Protein AF-Q0APE4-F1 (afdb_monomer)

Radius of gyration: 22.55 Å; Cα contacts (8 Å, |Δi|>4): 83; chains: 1; bounding box: 56×25×70 Å

Mean predicted aligned error: 8.25 Å

Solvent-accessible surface area (backbone atoms only — not comparable to full-atom values): 9834 Å² total; per-residue (Å²): 135,83,79,78,86,87,54,80,91,64,46,66,66,61,52,48,48,49,53,52,46,51,62,74,50,32,51,71,60,50,65,68,60,68,60,88,40,81,69,58,63,53,70,78,45,94,60,48,64,68,54,47,62,69,33,70,68,47,49,55,47,53,57,62,54,67,78,52,55,71,72,57,45,54,50,50,31,53,50,29,47,52,50,20,55,49,37,42,50,49,37,54,52,50,51,48,51,64,51,50,52,56,54,52,49,53,54,56,43,46,74,74,41,74,58,52,52,53,77,74,47,58,74,39,70,65,49,49,51,53,53,52,50,52,50,51,51,56,51,50,51,40,50,42,42,26,48,36,34,40,54,54,22,53,52,42,47,49,52,54,51,52,51,53,54,51,54,53,53,53,57,64,70,76,110

Nearest PDB structures (foldseek):
  4zwt-assembly1_A  TM=4.825E-01  e=2.431E+00  Tequatrovirus T4

Structure (mmCIF, N/CA/C/O backbone):
data_AF-Q0APE4-F1
#
_entry.id   AF-Q0APE4-F1
#
loop_
_atom_site.group_PDB
_atom_site.id
_atom_site.type_symbol
_atom_site.label_atom_id
_atom_site.label_alt_id
_atom_site.label_comp_id
_atom_site.label_asym_id
_atom_site.label_entity_id
_atom_site.label_seq_id
_atom_site.pdbx_PDB_ins_code
_atom_site.Cartn_x
_atom_site.Cartn_y
_atom_site.Cartn_z
_atom_site.occupancy
_atom_site.B_iso_or_equiv
_atom_site.auth_seq_id
_atom_site.auth_comp_id
_atom_site.auth_asym_id
_atom_site.auth_atom_id
_atom_site.pdbx_PDB_model_num
ATOM 1 N N . MET A 1 1 ? -24.325 5.500 -16.160 1.00 41.97 1 MET A N 1
ATOM 2 C CA . MET A 1 1 ? -24.849 4.370 -15.365 1.00 41.97 1 MET A CA 1
ATOM 3 C C . MET A 1 1 ? -25.024 4.856 -13.938 1.00 41.97 1 MET A C 1
ATOM 5 O O . MET A 1 1 ? -24.036 5.216 -13.317 1.00 41.97 1 MET A O 1
ATOM 9 N N . SER A 1 2 ? -26.263 4.991 -13.469 1.00 51.25 2 SER A N 1
ATOM 10 C CA . SER A 1 2 ? -26.572 5.391 -12.093 1.00 51.25 2 SER A CA 1
ATOM 11 C C . SER A 1 2 ? -26.345 4.205 -11.159 1.00 51.25 2 SER A C 1
ATOM 13 O O . SER A 1 2 ? -26.954 3.155 -11.361 1.00 51.25 2 SER A O 1
ATOM 15 N N . GLU A 1 3 ? -25.466 4.360 -10.170 1.00 51.00 3 GLU A N 1
ATOM 16 C CA . GLU A 1 3 ? -25.214 3.326 -9.163 1.00 51.00 3 GLU A CA 1
ATOM 17 C C . GLU A 1 3 ? -26.507 2.959 -8.407 1.00 51.00 3 GLU A C 1
ATOM 19 O O . GLU A 1 3 ? -27.304 3.848 -8.082 1.00 51.00 3 GLU A O 1
ATOM 24 N N . PRO A 1 4 ? -26.742 1.664 -8.126 1.00 47.84 4 PRO A N 1
ATOM 25 C CA . PRO A 1 4 ? -27.964 1.206 -7.479 1.00 47.84 4 PRO A CA 1
ATOM 26 C C . PRO A 1 4 ? -28.007 1.690 -6.022 1.00 47.84 4 PRO A C 1
ATOM 28 O O . PRO A 1 4 ? -27.191 1.305 -5.184 1.00 47.84 4 PRO A O 1
ATOM 31 N N . ARG A 1 5 ? -28.976 2.562 -5.720 1.00 42.69 5 ARG A N 1
ATOM 32 C CA . ARG A 1 5 ? -29.250 3.063 -4.366 1.00 42.69 5 ARG A CA 1
ATOM 33 C C . ARG A 1 5 ? -29.775 1.922 -3.492 1.00 42.69 5 ARG A C 1
ATOM 35 O O . ARG A 1 5 ? -30.767 1.297 -3.849 1.00 42.69 5 ARG A O 1
ATOM 42 N N . GLY A 1 6 ? -29.136 1.691 -2.345 1.00 49.88 6 GLY A N 1
ATOM 43 C CA . GLY A 1 6 ? -29.618 0.755 -1.319 1.00 49.88 6 GLY A CA 1
ATOM 44 C C . GLY A 1 6 ? -28.609 -0.298 -0.859 1.00 49.88 6 GLY A C 1
ATOM 45 O O . GLY A 1 6 ? -28.854 -0.965 0.139 1.00 49.88 6 GLY A O 1
ATOM 46 N N . TYR A 1 7 ? -27.456 -0.424 -1.518 1.00 53.50 7 TYR A N 1
ATOM 47 C CA . TYR A 1 7 ? -26.366 -1.259 -1.016 1.00 53.50 7 TYR A CA 1
ATOM 48 C C . TYR A 1 7 ? -25.461 -0.438 -0.088 1.00 53.50 7 TYR A C 1
ATOM 50 O O . TYR A 1 7 ? -25.073 0.680 -0.423 1.00 53.50 7 TYR A O 1
ATOM 58 N N . ILE A 1 8 ? -25.070 -1.022 1.051 1.00 52.50 8 ILE A N 1
ATOM 59 C CA . ILE A 1 8 ? -24.083 -0.493 2.023 1.00 52.50 8 ILE A CA 1
ATOM 60 C C . ILE A 1 8 ? -22.783 -0.008 1.338 1.00 52.50 8 ILE A C 1
ATOM 62 O O . ILE A 1 8 ? -22.061 0.821 1.884 1.00 52.50 8 ILE A O 1
ATOM 66 N N . ALA A 1 9 ? -22.539 -0.451 0.098 1.00 52.56 9 ALA A N 1
ATOM 67 C CA . ALA A 1 9 ? -21.480 -0.005 -0.804 1.00 52.56 9 ALA A CA 1
ATOM 68 C C . ALA A 1 9 ? -21.320 1.525 -0.940 1.00 52.56 9 ALA A C 1
ATOM 70 O O . ALA A 1 9 ? -20.233 1.969 -1.291 1.00 52.56 9 ALA A O 1
ATOM 71 N N . ASN A 1 10 ? -22.353 2.319 -0.635 1.00 60.88 10 ASN A N 1
ATOM 72 C CA . ASN A 1 10 ? -22.338 3.777 -0.766 1.00 60.88 10 ASN A CA 1
ATOM 73 C C . ASN A 1 10 ? -22.734 4.528 0.513 1.00 60.88 10 ASN A C 1
ATOM 75 O O . ASN A 1 10 ? -23.252 5.640 0.409 1.00 60.88 10 ASN A O 1
ATOM 79 N N . ASP A 1 11 ? -22.512 3.971 1.713 1.00 77.00 11 ASP A N 1
ATOM 80 C CA . ASP A 1 11 ? -22.650 4.785 2.929 1.00 77.00 11 ASP A CA 1
ATOM 81 C C . ASP A 1 11 ? -21.709 6.008 2.810 1.00 77.00 11 ASP A C 1
ATOM 83 O O . ASP A 1 11 ? -20.478 5.852 2.779 1.00 77.00 11 ASP A O 1
ATOM 87 N N . PRO A 1 12 ? -22.262 7.233 2.695 1.00 83.38 12 PRO A N 1
ATOM 88 C CA . PRO A 1 12 ? -21.470 8.420 2.413 1.00 83.38 12 PRO A CA 1
ATOM 89 C C . PRO A 1 12 ? -20.488 8.722 3.546 1.00 83.38 12 PRO A C 1
ATOM 91 O O . PRO A 1 12 ? -19.422 9.277 3.284 1.00 83.38 12 PRO A O 1
ATOM 94 N N . VAL A 1 13 ? -20.805 8.320 4.781 1.00 87.19 13 VAL A N 1
ATOM 95 C CA . VAL A 1 13 ? -19.936 8.503 5.946 1.00 87.19 13 VAL A CA 1
ATOM 96 C C . VAL A 1 13 ? -18.716 7.599 5.830 1.00 87.19 13 VAL A C 1
ATOM 98 O O . VAL A 1 13 ? -17.582 8.069 5.931 1.00 87.19 13 VAL A O 1
ATOM 101 N N . VAL A 1 14 ? -18.931 6.311 5.551 1.00 88.31 14 VAL A N 1
ATOM 102 C CA . VAL A 1 14 ? -17.847 5.329 5.404 1.00 88.31 14 VAL A CA 1
ATOM 103 C C . VAL A 1 14 ? -16.921 5.711 4.258 1.00 88.31 14 VAL A C 1
ATOM 105 O O . VAL A 1 14 ? -15.697 5.702 4.409 1.00 88.31 14 VAL A O 1
ATOM 108 N N . MET A 1 15 ? -17.493 6.111 3.123 1.00 91.62 15 MET A N 1
ATOM 109 C CA . MET A 1 15 ? -16.708 6.498 1.956 1.00 91.62 15 MET A CA 1
ATOM 110 C C . MET A 1 15 ? -15.997 7.846 2.135 1.00 91.62 15 MET A C 1
ATOM 112 O O . MET A 1 15 ? -14.908 8.024 1.583 1.00 91.62 15 MET A O 1
ATOM 116 N N . ASP A 1 16 ? -16.537 8.784 2.922 1.00 91.81 16 ASP A N 1
ATOM 117 C CA . ASP A 1 16 ? -15.807 10.003 3.298 1.00 91.81 16 ASP A CA 1
ATOM 118 C C . ASP A 1 16 ? -14.612 9.681 4.205 1.00 91.81 16 ASP A C 1
ATOM 120 O O . ASP A 1 16 ? -13.494 10.142 3.951 1.00 91.81 16 ASP A O 1
ATOM 124 N N . VAL A 1 17 ? -14.800 8.811 5.205 1.00 92.81 17 VAL A N 1
ATOM 125 C CA . VAL A 1 17 ? -13.700 8.327 6.052 1.00 92.81 17 VAL A CA 1
ATOM 126 C C . VAL A 1 17 ? -12.641 7.625 5.202 1.00 92.81 17 VAL A C 1
ATOM 128 O O . VAL A 1 17 ? -11.458 7.950 5.316 1.00 92.81 17 VAL A O 1
ATOM 131 N N . TRP A 1 18 ? -13.039 6.755 4.271 1.00 93.56 18 TRP A N 1
ATOM 132 C CA . TRP A 1 18 ? -12.120 6.107 3.332 1.00 93.56 18 TRP A CA 1
ATOM 133 C C . TRP A 1 18 ? -11.316 7.115 2.497 1.00 93.56 18 TRP A C 1
ATOM 135 O O . TRP A 1 18 ? -10.093 6.997 2.370 1.00 93.56 18 TRP A O 1
ATOM 145 N N . LYS A 1 19 ? -11.962 8.156 1.959 1.00 92.44 19 LYS A N 1
ATOM 146 C CA . LYS A 1 19 ? -11.282 9.226 1.207 1.00 92.44 19 LYS A CA 1
ATOM 147 C C . LYS A 1 19 ? -10.269 9.981 2.069 1.00 92.44 19 LYS A C 1
ATOM 149 O O . LYS A 1 19 ? -9.181 10.313 1.599 1.00 92.44 19 LYS A O 1
ATOM 154 N N . ARG A 1 20 ? -10.594 10.259 3.333 1.00 92.81 20 ARG A N 1
ATOM 155 C CA . ARG A 1 20 ? -9.668 10.920 4.269 1.00 92.81 20 ARG A CA 1
ATOM 156 C C . ARG A 1 20 ? -8.486 10.022 4.616 1.00 92.81 20 ARG A C 1
ATOM 158 O O . ARG A 1 20 ? -7.348 10.488 4.605 1.00 92.81 20 ARG A O 1
ATOM 165 N N . LEU A 1 21 ? -8.741 8.739 4.861 1.00 92.31 21 LEU 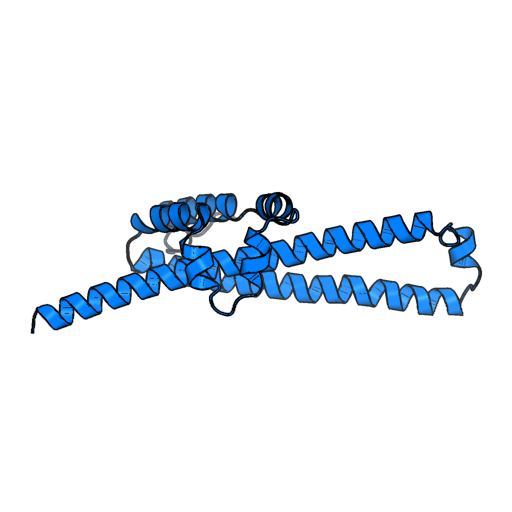A N 1
ATOM 166 C CA . LEU A 1 21 ? -7.709 7.746 5.147 1.00 92.31 21 LEU A CA 1
ATOM 167 C C . LEU A 1 21 ? -6.750 7.577 3.965 1.00 92.31 21 LEU A C 1
ATOM 169 O O . LEU A 1 21 ? -5.543 7.714 4.129 1.00 92.31 21 LEU A O 1
ATOM 173 N N . THR A 1 22 ? -7.261 7.376 2.753 1.00 91.25 22 THR A N 1
ATOM 174 C CA . THR A 1 22 ? -6.422 7.225 1.549 1.00 91.25 22 THR A CA 1
ATOM 175 C C . THR A 1 22 ? -5.567 8.462 1.262 1.00 91.25 22 THR A C 1
ATOM 177 O O . THR A 1 22 ? -4.394 8.324 0.917 1.00 91.25 22 THR A O 1
ATOM 180 N N . LYS A 1 23 ? -6.085 9.677 1.493 1.00 89.50 23 LYS A N 1
ATOM 181 C CA . LYS A 1 23 ? -5.278 10.913 1.443 1.00 89.50 23 LYS A CA 1
ATOM 182 C C . LYS A 1 23 ? -4.181 10.933 2.509 1.00 89.50 23 LYS A C 1
ATOM 184 O O . LYS A 1 23 ? -3.053 11.342 2.234 1.00 89.50 23 LYS A O 1
ATOM 189 N N . LEU A 1 24 ? -4.487 10.486 3.726 1.00 87.50 24 LEU A N 1
ATOM 190 C CA . LEU A 1 24 ? -3.516 10.435 4.815 1.00 87.50 24 LEU A CA 1
ATOM 191 C C . LEU A 1 24 ? -2.386 9.433 4.522 1.00 87.50 24 LEU A C 1
ATOM 193 O O . LEU A 1 24 ? -1.227 9.726 4.818 1.00 87.50 24 LEU A O 1
ATOM 197 N N . PHE A 1 25 ? -2.700 8.308 3.886 1.00 84.25 25 PHE A N 1
ATOM 198 C CA . PHE A 1 25 ? -1.750 7.265 3.486 1.00 84.25 25 PHE A CA 1
ATOM 199 C C . PHE A 1 25 ? -1.228 7.431 2.046 1.00 84.25 25 PHE A C 1
ATOM 201 O O . PHE A 1 25 ? -0.711 6.482 1.464 1.00 84.25 25 PHE A O 1
ATOM 208 N N . ALA A 1 26 ? -1.317 8.631 1.461 1.00 83.25 26 ALA A N 1
ATOM 209 C CA . ALA A 1 26 ? -0.885 8.871 0.086 1.00 83.25 26 ALA A CA 1
ATOM 210 C C . ALA A 1 26 ? 0.595 8.509 -0.151 1.00 83.25 26 ALA A C 1
ATOM 212 O O . ALA A 1 26 ? 1.480 8.857 0.637 1.00 83.25 26 ALA A O 1
ATOM 213 N N . VAL A 1 27 ? 0.859 7.871 -1.295 1.00 78.56 27 VAL A N 1
ATOM 214 C CA . VAL A 1 27 ? 2.178 7.360 -1.716 1.00 78.56 27 VAL A CA 1
ATOM 215 C C . VAL A 1 27 ? 3.258 8.440 -1.693 1.00 78.56 27 VAL A C 1
ATOM 217 O O . VAL A 1 27 ? 4.341 8.221 -1.153 1.00 78.56 27 VAL A O 1
ATOM 220 N N . TRP A 1 28 ? 2.940 9.646 -2.168 1.00 67.75 28 TRP A N 1
ATOM 221 C CA . TRP A 1 28 ? 3.868 10.781 -2.183 1.00 67.75 28 TRP A CA 1
ATOM 222 C C . TRP A 1 28 ? 4.395 11.157 -0.792 1.00 67.75 28 TRP A C 1
ATOM 224 O O . TRP A 1 28 ? 5.540 11.578 -0.658 1.00 67.75 28 TRP A O 1
ATOM 234 N N . ARG A 1 29 ? 3.611 10.936 0.274 1.00 66.19 29 ARG A N 1
ATOM 235 C CA . ARG A 1 29 ? 4.072 11.180 1.651 1.00 66.19 29 ARG A CA 1
ATOM 236 C C . ARG A 1 29 ? 5.107 10.156 2.107 1.00 66.19 29 ARG A C 1
ATOM 238 O O . ARG A 1 29 ? 5.896 10.464 2.991 1.00 66.19 29 ARG A O 1
ATOM 245 N N . LEU A 1 30 ? 5.102 8.946 1.544 1.00 65.81 30 LEU A N 1
ATOM 246 C CA . LEU A 1 30 ? 6.109 7.924 1.838 1.00 65.81 30 LEU A CA 1
ATOM 247 C C . LEU A 1 30 ? 7.454 8.285 1.199 1.00 65.81 30 LEU A C 1
ATOM 249 O O . LEU A 1 30 ? 8.477 8.157 1.862 1.00 65.81 30 LEU A O 1
ATOM 253 N N . ILE A 1 31 ? 7.439 8.836 -0.018 1.00 60.41 31 ILE A N 1
ATOM 254 C CA . ILE A 1 31 ? 8.648 9.290 -0.728 1.00 60.41 31 ILE A CA 1
ATOM 255 C C . ILE A 1 31 ? 9.394 10.363 0.083 1.00 60.41 31 ILE A C 1
ATOM 257 O O . ILE A 1 31 ? 10.606 10.281 0.234 1.00 60.41 31 ILE A O 1
ATOM 261 N N . VAL A 1 32 ? 8.675 11.305 0.703 1.00 54.00 32 VAL A N 1
ATOM 262 C CA . VAL A 1 32 ? 9.278 12.333 1.577 1.00 54.00 32 VAL A CA 1
ATOM 263 C C . VAL A 1 32 ? 9.896 11.729 2.854 1.00 54.00 32 VAL A C 1
ATOM 265 O O . VAL A 1 32 ? 10.922 12.211 3.333 1.00 54.00 32 VAL A O 1
ATOM 268 N N . ILE A 1 33 ? 9.306 10.658 3.404 1.00 50.19 33 ILE A N 1
ATOM 269 C CA . ILE A 1 33 ? 9.723 10.023 4.673 1.00 50.19 33 ILE A CA 1
ATOM 270 C C . ILE A 1 33 ? 10.854 8.995 4.479 1.00 50.19 33 ILE A C 1
ATOM 272 O O . ILE A 1 33 ? 11.618 8.748 5.411 1.00 50.19 33 ILE A O 1
ATOM 276 N N . ALA A 1 34 ? 10.993 8.418 3.282 1.00 51.38 34 ALA A N 1
ATOM 277 C CA . ALA A 1 34 ? 12.052 7.461 2.945 1.00 51.38 34 ALA A CA 1
ATOM 278 C C . ALA A 1 34 ? 13.465 8.087 2.915 1.00 51.38 34 ALA A C 1
ATOM 280 O O . ALA A 1 34 ? 14.461 7.371 2.840 1.00 51.38 34 ALA A O 1
ATOM 281 N N . SER A 1 35 ? 13.563 9.413 3.036 1.00 49.62 35 SER A N 1
ATOM 282 C CA . SER A 1 35 ? 14.805 10.176 3.183 1.00 49.62 35 SER A CA 1
ATOM 283 C C . SER A 1 35 ? 15.515 9.833 4.506 1.00 49.62 35 SER A C 1
ATOM 285 O O . SER A 1 35 ? 15.227 10.445 5.533 1.00 49.62 35 SER A O 1
ATOM 287 N N . PHE A 1 36 ? 16.392 8.818 4.506 1.00 51.69 36 PHE A N 1
ATOM 288 C CA . PHE A 1 36 ? 17.443 8.498 5.501 1.00 51.69 36 PHE A CA 1
ATOM 289 C C . PHE A 1 36 ? 17.243 9.025 6.939 1.00 51.69 36 PHE A C 1
ATOM 291 O O . PHE A 1 36 ? 18.121 9.649 7.533 1.00 51.69 36 PHE A O 1
ATOM 298 N N . THR A 1 37 ? 16.082 8.780 7.547 1.00 58.81 37 TH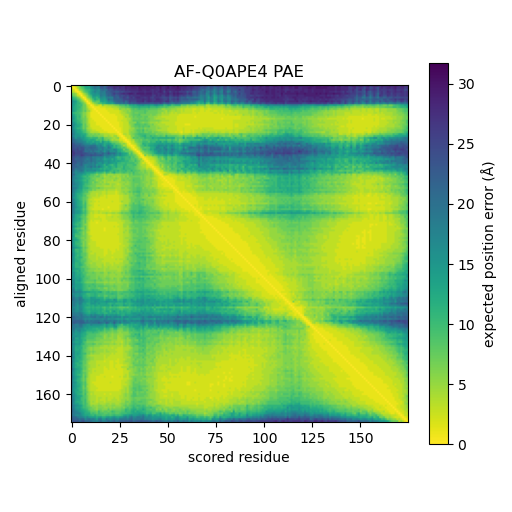R A N 1
ATOM 299 C CA . THR A 1 37 ? 15.819 9.224 8.922 1.00 58.81 37 THR A CA 1
ATOM 300 C C . THR A 1 37 ? 16.112 8.074 9.885 1.00 58.81 37 THR A C 1
ATOM 302 O O . THR A 1 37 ? 15.814 6.926 9.564 1.00 58.81 37 THR A O 1
ATOM 305 N N . ARG A 1 38 ? 16.571 8.343 11.121 1.00 58.88 38 ARG A N 1
ATOM 306 C CA . ARG A 1 38 ? 16.681 7.314 12.190 1.00 58.88 38 ARG A CA 1
ATOM 307 C C . ARG A 1 38 ? 15.401 6.476 12.367 1.00 58.88 38 ARG A C 1
ATOM 309 O O . ARG A 1 38 ? 15.471 5.340 12.813 1.00 58.88 38 ARG A O 1
ATOM 316 N N . ARG A 1 39 ? 14.233 7.016 11.994 1.00 59.81 39 ARG A N 1
ATOM 317 C CA . ARG A 1 39 ? 12.944 6.299 11.974 1.00 59.81 39 ARG A CA 1
ATOM 318 C C . ARG A 1 39 ? 12.879 5.138 10.977 1.00 59.81 39 ARG A C 1
ATOM 320 O O . ARG A 1 39 ? 12.139 4.201 11.236 1.00 59.81 39 ARG A O 1
ATOM 327 N N . VAL A 1 40 ? 13.636 5.176 9.881 1.00 61.75 40 VAL A N 1
ATOM 328 C CA . VAL A 1 40 ? 13.696 4.084 8.894 1.00 61.75 40 VAL A CA 1
ATOM 329 C C . VAL A 1 40 ? 14.391 2.856 9.482 1.00 61.75 40 VAL A C 1
ATOM 331 O O . VAL A 1 40 ? 13.964 1.742 9.219 1.00 61.75 40 VAL A O 1
ATOM 334 N N . LEU A 1 41 ? 15.380 3.037 10.366 1.00 61.38 41 LEU A N 1
ATOM 335 C CA . LEU A 1 41 ? 16.047 1.915 11.042 1.00 61.38 41 LEU A CA 1
ATOM 336 C C . LEU A 1 41 ? 15.075 1.092 11.900 1.00 61.38 41 LEU A C 1
ATOM 338 O O . LEU A 1 41 ? 15.206 -0.125 11.983 1.00 61.38 41 LEU A O 1
ATOM 342 N N . TYR A 1 42 ? 14.049 1.731 12.473 1.00 65.56 42 TYR A N 1
ATOM 343 C CA . TYR A 1 42 ? 13.010 1.024 13.224 1.00 65.56 42 TYR A CA 1
ATOM 344 C C . TYR A 1 42 ? 12.116 0.141 12.338 1.00 65.56 42 TYR A C 1
ATOM 346 O O . TYR A 1 42 ? 11.444 -0.748 12.861 1.00 65.56 42 TYR A O 1
ATOM 354 N N . GLN A 1 43 ? 12.143 0.322 11.011 1.00 64.25 43 GLN A N 1
ATOM 355 C CA . GLN A 1 43 ? 11.425 -0.539 10.064 1.00 64.25 43 GLN A CA 1
ATOM 356 C C . GLN A 1 43 ? 12.084 -1.910 9.856 1.00 64.25 43 GLN A C 1
ATOM 358 O O . GLN A 1 43 ? 11.463 -2.813 9.312 1.00 64.25 43 GLN A O 1
ATOM 363 N N . PHE A 1 44 ? 13.311 -2.093 10.347 1.00 67.06 44 PHE A N 1
ATOM 364 C CA . PHE A 1 44 ? 14.013 -3.380 10.349 1.00 67.06 44 PHE A CA 1
ATOM 365 C C . PHE A 1 44 ? 13.939 -4.093 11.708 1.00 67.06 44 PHE A C 1
ATOM 367 O O . PHE A 1 44 ? 14.779 -4.927 12.029 1.00 67.06 44 PHE A O 1
ATOM 374 N N . THR A 1 45 ? 12.958 -3.747 12.545 1.00 71.62 45 THR A N 1
ATOM 375 C CA . THR A 1 45 ? 12.761 -4.373 13.863 1.00 71.62 45 THR A CA 1
ATOM 376 C C . THR A 1 45 ? 11.669 -5.440 13.811 1.00 71.62 45 THR A C 1
ATOM 378 O O . THR A 1 45 ? 10.792 -5.399 12.951 1.00 71.62 45 THR A O 1
ATOM 381 N N . ASN A 1 46 ? 11.666 -6.378 14.758 1.00 79.50 46 ASN A N 1
ATOM 382 C CA . ASN A 1 46 ? 10.588 -7.371 14.843 1.00 79.50 46 ASN A CA 1
ATOM 383 C C . ASN A 1 46 ? 9.246 -6.768 15.308 1.00 79.50 46 ASN A C 1
ATOM 385 O O . ASN A 1 46 ? 8.201 -7.361 15.057 1.00 79.50 46 ASN A O 1
ATOM 389 N N . ASP A 1 47 ? 9.248 -5.589 15.948 1.00 81.81 47 ASP A N 1
ATOM 390 C CA . ASP A 1 47 ? 8.036 -4.903 16.420 1.00 81.81 47 ASP A CA 1
ATOM 391 C C . ASP A 1 47 ? 7.691 -3.680 15.557 1.00 81.81 47 ASP A C 1
ATOM 393 O O . ASP A 1 47 ? 7.877 -2.508 15.916 1.00 81.81 47 ASP A O 1
ATOM 397 N N . GLN A 1 48 ? 7.150 -3.981 14.380 1.00 79.19 48 GLN A N 1
ATOM 398 C CA . GLN A 1 48 ? 6.661 -2.966 13.454 1.00 79.19 48 GLN A CA 1
ATOM 399 C C . GLN A 1 48 ? 5.370 -2.307 13.945 1.00 79.19 48 GLN A C 1
ATOM 401 O O . GLN A 1 48 ? 5.192 -1.097 13.793 1.00 79.19 48 GLN A O 1
ATOM 406 N N . MET A 1 49 ? 4.480 -3.063 14.592 1.00 82.25 49 MET A N 1
ATOM 407 C CA . MET A 1 49 ? 3.147 -2.569 14.938 1.00 82.25 49 MET A CA 1
ATOM 408 C C . MET A 1 49 ? 3.186 -1.517 16.052 1.00 82.25 49 MET A C 1
ATOM 410 O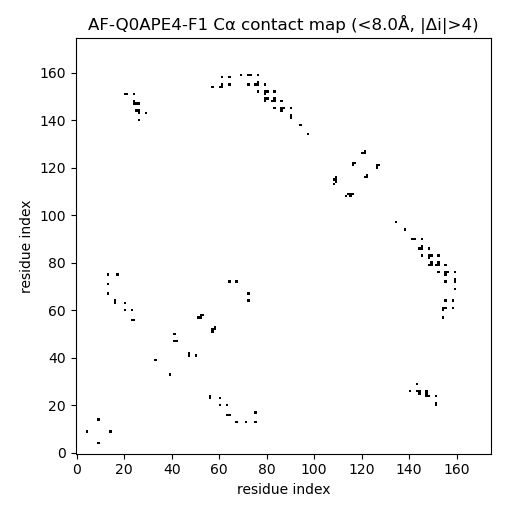 O . MET A 1 49 ? 2.556 -0.465 15.921 1.00 82.25 49 MET A O 1
ATOM 414 N N . SER A 1 50 ? 3.987 -1.713 17.106 1.00 82.88 50 SER A N 1
ATOM 415 C CA . SER A 1 50 ? 4.154 -0.686 18.146 1.00 82.88 50 SER A CA 1
ATOM 416 C C . SER A 1 50 ? 4.792 0.585 17.591 1.00 82.88 50 SER A C 1
ATOM 418 O O . SER A 1 50 ? 4.448 1.699 18.003 1.00 82.88 50 SER A O 1
ATOM 420 N N . THR A 1 51 ? 5.709 0.441 16.633 1.00 80.00 51 THR A N 1
ATOM 421 C CA . THR A 1 51 ? 6.344 1.571 15.948 1.00 80.00 51 THR A CA 1
ATOM 422 C C . THR A 1 51 ? 5.315 2.361 15.136 1.00 80.00 51 THR A C 1
ATOM 424 O O . THR A 1 51 ? 5.239 3.590 15.253 1.00 80.00 51 THR A O 1
ATOM 427 N N . LEU A 1 52 ? 4.465 1.666 14.377 1.00 79.94 52 LEU A N 1
ATOM 428 C CA . LEU A 1 52 ? 3.382 2.265 13.598 1.00 79.94 52 LEU A CA 1
ATOM 429 C C . LEU A 1 52 ? 2.353 2.962 14.492 1.00 79.94 52 LEU A C 1
ATOM 431 O O . LEU A 1 52 ? 2.025 4.121 14.239 1.00 79.94 52 LEU A O 1
ATOM 435 N N . MET A 1 53 ? 1.939 2.348 15.603 1.00 82.12 53 MET A N 1
ATOM 436 C CA . MET A 1 53 ? 1.019 2.955 16.576 1.00 82.12 53 MET A CA 1
ATOM 437 C C . MET A 1 53 ? 1.544 4.255 17.206 1.00 82.12 53 MET A C 1
ATOM 439 O O . MET A 1 53 ? 0.767 5.142 17.575 1.00 82.12 53 MET A O 1
ATOM 443 N N . ARG A 1 54 ? 2.866 4.409 17.335 1.00 81.75 54 ARG A N 1
ATOM 444 C CA . ARG A 1 54 ? 3.479 5.652 17.835 1.00 81.75 54 ARG A CA 1
ATOM 445 C C . ARG A 1 54 ? 3.477 6.764 16.787 1.00 81.75 54 ARG A C 1
ATOM 447 O O . ARG A 1 54 ? 3.601 7.937 17.152 1.00 81.75 54 ARG A O 1
ATOM 454 N N . SER A 1 55 ? 3.322 6.423 15.509 1.00 82.00 55 SER A N 1
ATOM 455 C CA . SER A 1 55 ? 3.380 7.373 14.405 1.00 82.00 55 SER A CA 1
ATOM 456 C C . SER A 1 55 ? 2.166 8.315 14.385 1.00 82.00 55 SER A C 1
ATOM 458 O O . SER A 1 55 ? 1.027 7.923 14.636 1.00 82.00 55 SER A O 1
ATOM 460 N N . GLY A 1 56 ? 2.403 9.594 14.071 1.00 84.44 56 GLY A N 1
ATOM 461 C CA . GLY A 1 56 ? 1.341 10.609 14.080 1.00 84.44 56 GLY A CA 1
ATOM 462 C C . GLY A 1 56 ? 0.219 10.327 13.078 1.00 84.44 56 GLY A C 1
ATOM 463 O O . GLY A 1 56 ? -0.949 10.522 13.396 1.00 84.44 56 GLY A O 1
ATOM 464 N N . HIS A 1 57 ? 0.554 9.811 11.890 1.00 83.19 57 HIS A N 1
ATOM 465 C CA . HIS A 1 57 ? -0.448 9.484 10.875 1.00 83.19 57 HIS A CA 1
ATOM 466 C C . HIS A 1 57 ? -1.362 8.331 11.309 1.00 83.19 57 HIS A C 1
ATOM 468 O O . HIS A 1 57 ? -2.568 8.451 11.139 1.00 83.19 57 HIS A O 1
ATOM 474 N N . TRP A 1 58 ? -0.843 7.285 11.963 1.00 89.19 58 TRP A N 1
ATOM 475 C CA . TRP A 1 58 ? -1.693 6.231 12.531 1.00 89.19 58 TRP A CA 1
ATOM 476 C C . TRP A 1 58 ? -2.616 6.753 13.630 1.00 89.19 58 TRP A C 1
ATOM 478 O O . TRP A 1 58 ? -3.793 6.418 13.640 1.00 89.19 58 TRP A O 1
ATOM 488 N N . LYS A 1 59 ? -2.130 7.627 14.519 1.00 90.44 59 LYS A N 1
ATOM 489 C CA . LYS A 1 59 ? -2.971 8.226 15.572 1.00 90.44 59 LYS A CA 1
ATOM 490 C C . LYS A 1 59 ? -4.144 9.022 14.996 1.00 90.44 59 LYS A C 1
ATOM 492 O O . LYS A 1 59 ? -5.274 8.850 15.442 1.00 90.44 59 LYS A O 1
ATOM 497 N N . ILE A 1 60 ? -3.880 9.856 13.987 1.00 90.56 60 ILE A N 1
ATOM 498 C CA . ILE A 1 60 ? -4.923 10.621 13.286 1.00 90.56 60 ILE A CA 1
ATOM 499 C C . ILE A 1 60 ? -5.911 9.665 12.608 1.00 90.56 60 ILE A C 1
ATOM 501 O O . ILE A 1 60 ? -7.120 9.856 12.705 1.00 90.56 60 ILE A O 1
ATOM 505 N N . ALA A 1 61 ? -5.404 8.616 11.961 1.00 91.56 61 ALA A N 1
ATOM 506 C CA . ALA A 1 61 ? -6.224 7.639 11.261 1.00 91.56 61 ALA A CA 1
ATOM 507 C C . ALA A 1 61 ? -7.143 6.845 12.203 1.00 91.56 61 ALA A C 1
ATOM 509 O O . ALA A 1 61 ? -8.330 6.718 11.926 1.00 91.56 61 ALA A O 1
ATOM 510 N N . LEU A 1 62 ? -6.628 6.383 13.347 1.00 92.19 62 LEU A N 1
ATOM 511 C CA . LEU A 1 62 ? -7.434 5.741 14.391 1.00 92.19 62 LEU A CA 1
ATOM 512 C C . LEU A 1 62 ? -8.516 6.689 14.928 1.00 92.19 62 LEU A C 1
ATOM 514 O O . LEU A 1 62 ? -9.640 6.261 15.172 1.00 92.19 62 LEU A O 1
ATOM 518 N N . GLY A 1 63 ? -8.206 7.983 15.059 1.00 92.06 63 GLY A N 1
ATOM 519 C CA . GLY A 1 63 ? -9.191 9.004 15.419 1.00 92.06 63 GLY A CA 1
ATOM 520 C C . GLY A 1 63 ? -10.340 9.110 14.411 1.00 92.06 63 GLY A C 1
ATOM 521 O O . GLY A 1 63 ? -11.495 9.195 14.816 1.00 92.06 63 GLY A O 1
ATOM 522 N N . LEU A 1 64 ? -10.045 9.031 13.107 1.00 92.38 64 LEU A N 1
ATOM 523 C CA . LEU A 1 64 ? -11.066 9.025 12.048 1.00 92.38 64 LEU A CA 1
ATOM 524 C C . LEU A 1 64 ? -11.969 7.783 12.114 1.00 92.38 64 LEU A C 1
ATOM 526 O O . LEU A 1 64 ? -13.166 7.888 11.864 1.00 92.38 64 LEU A O 1
ATOM 530 N N . LEU A 1 65 ? -11.412 6.624 12.478 1.00 93.06 65 LEU A N 1
ATOM 531 C CA . LEU A 1 65 ? -12.174 5.380 12.640 1.00 93.06 65 LEU A CA 1
ATOM 532 C C . LEU A 1 65 ? -13.075 5.390 13.884 1.00 93.06 65 LEU A C 1
ATOM 534 O O . LEU A 1 65 ? -14.063 4.659 13.929 1.00 93.06 65 LEU A O 1
ATOM 538 N N . GLY A 1 66 ? -12.770 6.219 14.886 1.00 90.06 66 GLY A N 1
ATOM 539 C CA . GLY A 1 66 ? -13.538 6.307 16.132 1.00 90.06 66 GLY A CA 1
ATOM 540 C C . GLY A 1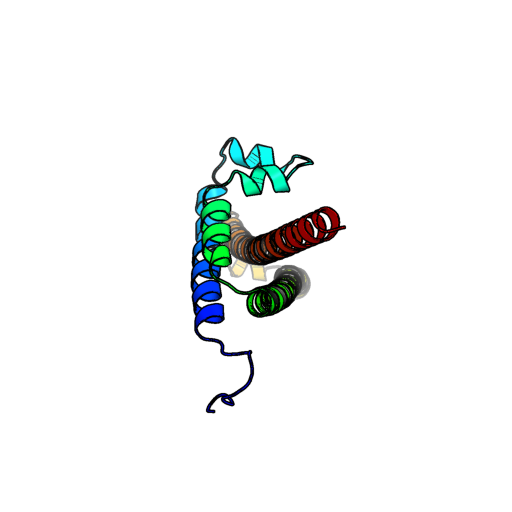 66 ? -15.002 6.723 15.948 1.00 90.06 66 GLY A C 1
ATOM 541 O O . GLY A 1 66 ? -15.832 6.364 16.775 1.00 90.06 66 GLY A O 1
ATOM 542 N N . GLY A 1 67 ? -15.330 7.430 14.861 1.00 88.12 67 GLY A N 1
ATOM 543 C CA . GLY A 1 67 ? -16.700 7.855 14.547 1.00 88.12 67 GLY A CA 1
ATOM 544 C C . GLY A 1 67 ? -17.571 6.796 13.861 1.00 88.12 67 GLY A C 1
ATOM 545 O O . GLY A 1 67 ? -18.755 7.043 13.656 1.00 88.12 67 GLY A O 1
ATOM 546 N N . LEU A 1 68 ? -17.010 5.642 13.484 1.00 91.75 68 LEU A N 1
ATOM 547 C CA . LEU A 1 68 ? -17.743 4.581 12.788 1.00 91.75 68 LEU A CA 1
ATOM 548 C C . LEU A 1 68 ? -18.384 3.600 13.770 1.00 91.75 68 LEU A C 1
ATOM 550 O O . LEU A 1 68 ? -17.773 3.252 14.785 1.00 91.75 68 LEU A O 1
ATOM 554 N N . ASN A 1 69 ? -19.572 3.093 13.440 1.00 91.38 69 ASN A N 1
ATOM 555 C CA . ASN A 1 69 ? -20.162 1.949 14.139 1.00 91.38 69 ASN A CA 1
ATOM 556 C C . ASN A 1 69 ? -19.493 0.623 13.708 1.00 91.38 69 ASN A C 1
ATOM 558 O O . ASN A 1 69 ? -18.689 0.596 12.775 1.00 91.38 69 ASN A O 1
ATOM 562 N N . ASP A 1 70 ? -19.780 -0.475 14.412 1.00 90.69 70 ASP A N 1
ATOM 563 C CA . ASP A 1 70 ? -19.107 -1.758 14.161 1.00 90.69 70 ASP A CA 1
ATOM 564 C C . ASP A 1 70 ? -19.404 -2.343 12.765 1.00 90.69 70 ASP A C 1
ATOM 566 O O . ASP A 1 70 ? -18.445 -2.693 12.078 1.00 90.69 70 ASP A O 1
ATOM 570 N N . PRO A 1 71 ? -20.656 -2.350 12.257 1.00 90.38 71 PRO A N 1
ATOM 571 C CA . PRO A 1 71 ? -20.928 -2.787 10.884 1.00 90.38 71 PRO A CA 1
ATOM 572 C C . PRO A 1 71 ? -20.197 -1.965 9.810 1.00 90.38 71 PRO A C 1
ATOM 574 O O . PRO A 1 71 ? -19.705 -2.516 8.825 1.00 90.38 71 PRO A O 1
ATOM 577 N N . GLN A 1 72 ? -20.098 -0.645 9.994 1.00 91.69 72 GLN A N 1
ATOM 578 C CA . GLN A 1 72 ? -19.353 0.245 9.099 1.00 91.69 72 GLN A CA 1
ATOM 579 C C . GLN A 1 72 ? -17.853 -0.057 9.127 1.00 91.69 72 GLN A C 1
ATOM 581 O O . GLN A 1 72 ? -17.203 -0.055 8.080 1.00 91.69 72 GLN A O 1
ATOM 586 N N . LEU A 1 73 ? -17.300 -0.323 10.314 1.00 93.50 73 LEU A N 1
ATOM 587 C CA . LEU A 1 73 ? -15.899 -0.698 10.469 1.00 93.50 73 LEU A CA 1
ATOM 588 C C . LEU A 1 73 ? -15.610 -2.062 9.833 1.00 93.50 73 LEU A C 1
ATOM 590 O O . LEU A 1 73 ? -14.594 -2.199 9.158 1.00 93.50 73 LEU A O 1
ATOM 594 N N . ASP A 1 74 ? -16.501 -3.039 10.000 1.00 92.31 74 ASP A N 1
ATOM 595 C CA . ASP A 1 74 ? -16.378 -4.370 9.399 1.00 92.31 74 ASP A CA 1
ATOM 596 C C . ASP A 1 74 ? -16.398 -4.298 7.867 1.00 92.31 74 ASP A C 1
ATOM 598 O O . ASP A 1 74 ? -15.549 -4.898 7.201 1.00 92.31 74 ASP A O 1
ATOM 602 N N . PHE A 1 75 ? -17.306 -3.500 7.297 1.00 91.62 75 PHE A N 1
ATOM 603 C CA . PHE A 1 75 ? -17.313 -3.229 5.861 1.00 91.62 75 PHE A CA 1
ATOM 604 C C . PHE A 1 75 ? -16.006 -2.566 5.407 1.00 91.62 75 PHE A C 1
ATOM 606 O O . PHE A 1 75 ? -15.405 -2.991 4.420 1.00 91.62 75 PHE A O 1
ATOM 613 N N . LEU A 1 76 ? -15.537 -1.542 6.128 1.00 93.12 76 LEU A N 1
ATOM 614 C CA . LEU A 1 76 ? -14.316 -0.820 5.773 1.00 93.12 76 LEU A CA 1
ATOM 615 C C . LEU A 1 76 ? -13.068 -1.712 5.882 1.00 93.12 76 LEU A C 1
ATOM 617 O O . LEU A 1 76 ? -12.149 -1.587 5.069 1.00 93.12 76 LEU A O 1
ATOM 621 N N . ALA A 1 77 ? -13.046 -2.634 6.847 1.00 93.88 77 ALA A N 1
ATOM 622 C CA . ALA A 1 77 ? -11.998 -3.636 6.997 1.00 93.88 77 ALA A CA 1
ATOM 623 C C . ALA A 1 77 ? -11.933 -4.527 5.754 1.00 93.88 77 ALA A C 1
ATOM 625 O O . ALA A 1 77 ? -10.876 -4.638 5.130 1.00 93.88 77 ALA A O 1
ATOM 626 N N . GLU A 1 78 ? -13.069 -5.077 5.328 1.00 93.88 78 GLU A N 1
ATOM 627 C CA . GLU A 1 78 ? -13.124 -5.932 4.143 1.00 93.88 78 GLU A CA 1
ATOM 628 C C . GLU A 1 78 ? -12.797 -5.160 2.856 1.00 93.88 78 GLU A C 1
ATOM 630 O O . GLU A 1 78 ? -12.013 -5.624 2.024 1.00 93.88 78 GLU A O 1
ATOM 635 N N . TRP A 1 79 ? -13.301 -3.931 2.730 1.00 93.31 79 TRP A N 1
ATOM 636 C CA . TRP A 1 79 ? -12.967 -3.031 1.628 1.00 93.31 79 TRP A CA 1
ATOM 637 C C . TRP A 1 79 ? -11.457 -2.781 1.529 1.00 93.31 79 TRP A C 1
ATOM 639 O O . TRP A 1 79 ? -10.856 -2.911 0.458 1.00 93.31 79 TRP A O 1
ATOM 649 N N . SER A 1 80 ? -10.817 -2.462 2.657 1.00 94.31 80 SER A N 1
ATOM 650 C CA . SER A 1 80 ? -9.377 -2.211 2.712 1.00 94.31 80 SER A CA 1
ATOM 651 C C . SER A 1 80 ? -8.555 -3.457 2.372 1.00 94.31 80 SER A C 1
ATOM 653 O O . SER A 1 80 ? -7.572 -3.356 1.635 1.00 94.31 80 SER A O 1
ATOM 655 N N . ARG A 1 81 ? -9.003 -4.641 2.811 1.00 95.38 81 ARG A N 1
ATOM 656 C CA . ARG A 1 81 ? -8.380 -5.934 2.506 1.00 95.38 81 ARG A CA 1
ATOM 657 C C . ARG A 1 81 ? -8.428 -6.240 1.010 1.00 95.38 81 ARG A C 1
ATOM 659 O O . ARG A 1 81 ? -7.409 -6.614 0.426 1.00 95.38 81 ARG A O 1
ATOM 666 N N . LEU A 1 82 ? -9.582 -6.036 0.372 1.00 95.19 82 LEU A N 1
ATOM 667 C CA . LEU A 1 82 ? -9.741 -6.194 -1.076 1.00 95.19 82 LEU A CA 1
ATOM 668 C C . LEU A 1 82 ? -8.881 -5.190 -1.851 1.00 95.19 82 LEU A C 1
ATOM 670 O O . LEU A 1 82 ? -8.222 -5.562 -2.825 1.00 95.19 82 LEU A O 1
ATOM 674 N N . ASN A 1 83 ? -8.829 -3.935 -1.398 1.00 93.50 83 ASN A N 1
ATOM 675 C CA . ASN A 1 83 ? -7.983 -2.910 -2.001 1.00 93.50 83 ASN A CA 1
ATOM 676 C C . ASN A 1 83 ? -6.488 -3.262 -1.906 1.00 93.50 83 ASN A C 1
ATOM 678 O O . ASN A 1 83 ? -5.762 -3.114 -2.892 1.00 93.50 83 ASN A O 1
ATOM 682 N N . ALA A 1 84 ? -6.033 -3.772 -0.760 1.00 93.81 84 ALA A N 1
ATOM 683 C CA . ALA A 1 84 ? -4.654 -4.214 -0.571 1.00 93.81 84 ALA A CA 1
ATOM 684 C C . ALA A 1 84 ? -4.317 -5.411 -1.473 1.00 93.81 84 ALA A C 1
ATOM 686 O O . ALA A 1 84 ? -3.314 -5.392 -2.186 1.00 93.81 84 ALA A O 1
ATOM 687 N N . ALA A 1 85 ? -5.196 -6.417 -1.534 1.00 95.38 85 ALA A N 1
ATOM 688 C CA . ALA A 1 85 ? -5.016 -7.576 -2.408 1.00 95.38 85 ALA A CA 1
ATOM 689 C C . ALA A 1 85 ? -4.979 -7.191 -3.899 1.00 95.38 85 ALA A C 1
ATOM 691 O O . ALA A 1 85 ? -4.195 -7.745 -4.675 1.00 95.38 85 ALA A O 1
ATOM 692 N N . ARG A 1 86 ? -5.810 -6.227 -4.311 1.00 94.00 86 ARG A N 1
ATOM 693 C CA . ARG A 1 86 ? -5.810 -5.700 -5.681 1.00 94.00 86 ARG A CA 1
ATOM 694 C C . ARG A 1 86 ? -4.535 -4.916 -5.982 1.00 94.00 86 ARG A C 1
ATOM 696 O O . ARG A 1 86 ? -3.945 -5.134 -7.037 1.00 94.00 86 ARG A O 1
ATOM 703 N N . SER A 1 87 ? -4.102 -4.054 -5.064 1.00 91.62 87 SER A N 1
ATOM 704 C CA . SER A 1 87 ? -2.871 -3.266 -5.205 1.00 91.62 87 SER A CA 1
ATOM 705 C C . SER A 1 87 ? -1.644 -4.169 -5.325 1.00 91.62 87 SER A C 1
ATOM 707 O O . SER A 1 87 ? -0.836 -3.983 -6.229 1.00 91.62 87 SER A O 1
ATOM 709 N N . GLU A 1 88 ? -1.562 -5.214 -4.500 1.00 92.50 88 GLU A N 1
ATOM 710 C CA . GLU A 1 88 ? -0.501 -6.224 -4.558 1.00 92.50 88 GLU A CA 1
ATOM 711 C C . GLU A 1 88 ? -0.494 -6.978 -5.897 1.00 92.50 88 GLU A C 1
ATOM 713 O O . GLU A 1 88 ? 0.556 -7.168 -6.509 1.00 92.50 88 GLU A O 1
ATOM 718 N N . ARG A 1 89 ? -1.667 -7.385 -6.401 1.00 93.31 89 ARG A N 1
ATOM 719 C CA . ARG A 1 89 ? -1.774 -8.073 -7.698 1.00 93.31 89 ARG A CA 1
ATOM 720 C C . ARG A 1 89 ? -1.310 -7.186 -8.850 1.00 93.31 89 ARG A C 1
ATOM 722 O O . ARG A 1 89 ? -0.591 -7.665 -9.727 1.00 93.31 89 ARG A O 1
ATOM 729 N N . ILE A 1 90 ? -1.713 -5.915 -8.845 1.00 92.25 90 ILE A N 1
ATOM 730 C CA . ILE A 1 90 ? -1.275 -4.931 -9.839 1.00 92.25 90 ILE A CA 1
ATOM 731 C C . ILE A 1 90 ? 0.239 -4.748 -9.742 1.00 92.25 90 ILE A C 1
ATOM 733 O O . ILE A 1 90 ? 0.914 -4.871 -10.755 1.00 92.25 90 ILE A O 1
ATOM 737 N N . PHE A 1 91 ? 0.785 -4.548 -8.540 1.00 90.69 91 PHE A N 1
ATOM 738 C CA . PHE A 1 91 ? 2.228 -4.423 -8.334 1.00 90.69 91 PHE A CA 1
ATOM 739 C C . PHE A 1 91 ? 3.002 -5.622 -8.894 1.00 90.69 91 PHE A C 1
ATOM 741 O O . PHE A 1 91 ? 3.930 -5.429 -9.677 1.00 90.69 91 PHE A O 1
ATOM 748 N N . ARG A 1 92 ? 2.603 -6.855 -8.559 1.00 91.19 92 ARG A N 1
ATOM 749 C CA . ARG A 1 92 ? 3.266 -8.073 -9.055 1.00 91.19 92 ARG A CA 1
ATOM 750 C C . ARG A 1 92 ? 3.199 -8.195 -10.572 1.00 91.19 92 ARG A C 1
ATOM 752 O O . ARG A 1 92 ? 4.211 -8.470 -11.206 1.00 91.19 92 ARG A O 1
ATOM 759 N N . THR A 1 93 ? 2.018 -7.973 -11.145 1.00 93.62 93 THR A N 1
ATOM 760 C CA . THR A 1 93 ? 1.797 -8.098 -12.594 1.00 93.62 93 THR A CA 1
ATOM 761 C C . THR A 1 93 ? 2.596 -7.044 -13.352 1.00 93.62 93 THR A C 1
ATOM 763 O O . THR A 1 93 ? 3.318 -7.370 -14.289 1.00 93.62 93 THR A O 1
ATOM 766 N N . THR A 1 94 ? 2.522 -5.786 -12.916 1.00 90.62 94 THR A N 1
ATOM 767 C CA . THR A 1 94 ? 3.239 -4.684 -13.555 1.00 90.62 94 THR A CA 1
ATOM 768 C C . THR A 1 94 ? 4.745 -4.843 -13.407 1.00 90.62 94 THR A C 1
ATOM 770 O O . THR A 1 94 ? 5.448 -4.658 -14.388 1.00 90.62 94 THR A O 1
ATOM 773 N N . THR A 1 95 ? 5.251 -5.242 -12.236 1.00 87.75 95 THR A N 1
ATOM 774 C CA . THR A 1 95 ? 6.687 -5.509 -12.044 1.00 87.75 95 THR A CA 1
ATOM 775 C C . THR A 1 95 ? 7.167 -6.642 -12.948 1.00 87.75 95 THR A C 1
ATOM 777 O O . THR A 1 95 ? 8.219 -6.521 -13.569 1.00 87.75 95 THR A O 1
ATOM 780 N N . LEU A 1 96 ? 6.384 -7.719 -13.090 1.00 90.12 96 LEU A N 1
ATOM 781 C CA . LEU A 1 96 ? 6.724 -8.817 -13.994 1.00 90.12 96 LEU A CA 1
ATOM 782 C C . LEU A 1 96 ? 6.818 -8.336 -15.445 1.00 90.12 96 LEU A C 1
ATOM 784 O O . LEU A 1 96 ? 7.801 -8.632 -16.115 1.00 90.12 96 LEU A O 1
ATOM 788 N N . ILE A 1 97 ? 5.830 -7.576 -15.920 1.00 90.56 97 ILE A N 1
ATOM 789 C CA . ILE A 1 97 ? 5.826 -6.985 -17.267 1.00 90.56 97 ILE A CA 1
ATOM 790 C C . ILE A 1 97 ? 7.025 -6.052 -17.445 1.00 90.56 97 ILE A C 1
ATOM 792 O O . ILE A 1 97 ? 7.737 -6.143 -18.444 1.00 90.56 97 ILE A O 1
ATOM 796 N N . LEU A 1 98 ? 7.255 -5.185 -16.457 1.00 87.06 98 LEU A N 1
ATOM 797 C CA . LEU A 1 98 ? 8.310 -4.186 -16.481 1.00 87.06 98 LEU A CA 1
ATOM 798 C C . LEU A 1 98 ? 9.680 -4.844 -16.587 1.00 87.06 98 LEU A C 1
ATOM 800 O O . LEU A 1 98 ? 10.492 -4.342 -17.337 1.00 87.06 98 LEU A O 1
ATOM 804 N N . VAL A 1 99 ? 9.930 -5.968 -15.914 1.00 85.12 99 VAL A N 1
ATOM 805 C CA . VAL A 1 99 ? 11.219 -6.672 -15.993 1.00 85.12 99 VAL A CA 1
ATOM 806 C C . VAL A 1 99 ? 11.306 -7.567 -17.232 1.00 85.12 99 VAL A C 1
ATOM 808 O O . VAL A 1 99 ? 12.292 -7.517 -17.963 1.00 85.12 99 VAL A O 1
ATOM 811 N N . SER A 1 100 ? 10.289 -8.395 -17.481 1.00 89.25 100 SER A N 1
ATOM 812 C CA . SER A 1 100 ? 10.357 -9.452 -18.501 1.00 89.25 100 SER A CA 1
ATOM 813 C C . SER A 1 100 ? 10.390 -8.916 -19.928 1.00 89.25 100 SER A C 1
ATOM 815 O O . SER A 1 100 ? 11.204 -9.392 -20.718 1.00 89.25 100 SER A O 1
ATOM 817 N N . ILE A 1 101 ? 9.555 -7.923 -20.263 1.00 90.19 101 ILE A N 1
ATOM 818 C CA . ILE A 1 101 ? 9.478 -7.408 -21.636 1.00 90.19 101 ILE A CA 1
ATOM 819 C C . ILE A 1 101 ? 10.823 -6.817 -22.062 1.00 90.19 101 ILE A C 1
ATOM 821 O O . ILE A 1 101 ? 11.306 -7.191 -23.128 1.00 90.19 101 ILE A O 1
ATOM 825 N N . PRO A 1 102 ? 11.476 -5.945 -21.274 1.00 85.38 102 PRO A N 1
ATOM 826 C CA . PRO A 1 102 ? 12.688 -5.300 -21.765 1.00 85.38 102 PRO A CA 1
ATOM 827 C C . PRO A 1 102 ? 13.896 -6.227 -21.731 1.00 85.38 102 PRO A C 1
ATOM 829 O O . PRO A 1 102 ? 14.733 -6.127 -22.618 1.00 85.38 102 PRO A O 1
ATOM 832 N N . VAL A 1 103 ? 13.944 -7.202 -20.816 1.00 87.56 103 VAL A N 1
ATOM 833 C CA . VAL A 1 103 ? 14.929 -8.292 -20.895 1.00 87.56 103 VAL A CA 1
ATOM 834 C C . VAL A 1 103 ? 14.747 -9.081 -22.196 1.00 87.56 103 VAL A C 1
ATOM 836 O O . VAL A 1 103 ? 15.706 -9.245 -22.945 1.00 87.56 103 VAL A O 1
ATOM 839 N N . ALA A 1 104 ? 13.521 -9.510 -22.513 1.00 89.62 104 ALA A N 1
ATOM 840 C CA . ALA A 1 104 ? 13.235 -10.234 -23.752 1.00 89.62 104 ALA A CA 1
ATOM 841 C C . ALA A 1 104 ? 13.543 -9.395 -25.004 1.00 89.62 104 ALA A C 1
ATOM 843 O O . ALA A 1 104 ? 14.100 -9.915 -25.968 1.00 89.62 104 ALA A O 1
ATOM 844 N N . ALA A 1 105 ? 13.239 -8.094 -24.977 1.00 86.88 105 ALA A N 1
ATOM 845 C CA . ALA A 1 105 ? 13.560 -7.172 -26.060 1.00 86.88 105 ALA A CA 1
ATOM 846 C C . ALA A 1 105 ? 15.075 -7.028 -26.255 1.00 86.88 105 ALA A C 1
ATOM 848 O O . ALA A 1 105 ? 15.535 -7.059 -27.390 1.00 86.88 105 ALA A O 1
ATOM 849 N N . VAL A 1 106 ? 15.858 -6.921 -25.175 1.00 86.19 106 VAL A N 1
ATOM 850 C CA . VAL A 1 106 ? 17.326 -6.870 -25.256 1.00 86.19 106 VAL A CA 1
ATOM 851 C C . VAL A 1 106 ? 17.874 -8.129 -25.915 1.00 86.19 106 VAL A C 1
ATOM 853 O O . VAL A 1 106 ? 18.671 -8.004 -26.842 1.00 86.19 106 VAL A O 1
ATOM 856 N N . PHE A 1 107 ? 17.423 -9.317 -25.507 1.00 87.62 107 PHE A N 1
ATOM 857 C CA . PHE A 1 107 ? 17.854 -10.569 -26.136 1.00 87.62 107 PHE A CA 1
ATOM 858 C C . PHE A 1 107 ? 17.446 -10.640 -27.612 1.00 87.62 107 PHE A C 1
ATOM 860 O O . PHE A 1 107 ? 18.312 -10.760 -28.473 1.00 87.62 107 PHE A O 1
ATOM 867 N N . GLY A 1 108 ? 16.155 -10.478 -27.917 1.00 89.88 108 GLY A N 1
ATOM 868 C CA . GLY A 1 108 ? 15.645 -10.627 -29.282 1.00 89.88 108 GLY A CA 1
ATOM 869 C C . GLY A 1 108 ? 16.237 -9.618 -30.267 1.00 89.88 108 GLY A C 1
ATOM 870 O O . GLY A 1 108 ? 16.609 -9.978 -31.377 1.00 89.88 108 GLY A O 1
ATOM 871 N N . VAL A 1 109 ? 16.389 -8.356 -29.859 1.00 88.81 109 VAL A N 1
ATOM 872 C CA . VAL A 1 109 ? 16.986 -7.323 -30.717 1.00 88.81 109 VAL A CA 1
ATOM 873 C C . VAL A 1 109 ? 18.482 -7.555 -30.910 1.00 88.81 109 VAL A C 1
ATOM 875 O O . VAL A 1 109 ? 18.967 -7.386 -32.022 1.00 88.81 109 VAL A O 1
ATOM 878 N N . SER A 1 110 ? 19.212 -7.968 -29.867 1.00 87.12 110 SER A N 1
ATOM 879 C CA . SER A 1 110 ? 20.661 -8.201 -29.979 1.00 87.12 110 SER A CA 1
ATOM 880 C C . SER A 1 110 ? 20.996 -9.390 -30.883 1.00 87.12 110 SER A C 1
ATOM 882 O O . SER A 1 110 ? 22.050 -9.386 -31.511 1.00 87.12 110 SER A O 1
ATOM 884 N N . GLU A 1 111 ? 20.112 -10.388 -30.970 1.00 88.69 111 GLU A N 1
ATOM 885 C CA . GLU A 1 111 ? 20.250 -11.500 -31.920 1.00 88.69 111 GLU A CA 1
ATOM 886 C C . GLU A 1 111 ? 19.953 -11.077 -33.368 1.00 88.69 111 GLU A C 1
ATOM 888 O O . GLU A 1 111 ? 20.583 -11.585 -34.294 1.00 88.69 111 GLU A O 1
ATOM 893 N N . MET A 1 112 ? 19.014 -10.147 -33.576 1.00 91.06 112 MET A N 1
ATOM 894 C CA . MET A 1 112 ? 18.596 -9.703 -34.912 1.00 91.06 112 MET A CA 1
ATOM 895 C C . MET A 1 112 ? 19.492 -8.610 -35.513 1.00 91.06 112 MET A C 1
ATOM 897 O O . MET A 1 112 ? 19.800 -8.657 -36.702 1.00 91.06 112 MET A O 1
ATOM 901 N N . ASP A 1 113 ? 19.881 -7.613 -34.718 1.00 90.06 113 ASP A N 1
ATOM 902 C CA . ASP A 1 113 ? 20.753 -6.503 -35.119 1.00 90.06 113 ASP A CA 1
ATOM 903 C C . ASP A 1 113 ? 21.647 -6.092 -33.930 1.00 90.06 113 ASP A C 1
ATOM 905 O O . ASP A 1 113 ? 21.243 -5.277 -33.090 1.00 90.06 113 ASP A O 1
ATOM 909 N N . PRO A 1 114 ? 22.880 -6.628 -33.851 1.00 83.56 114 PRO A N 1
ATOM 910 C CA . PRO A 1 114 ? 23.808 -6.352 -32.753 1.00 83.56 114 PRO A CA 1
ATOM 911 C C . PRO A 1 114 ? 24.181 -4.870 -32.590 1.00 83.56 1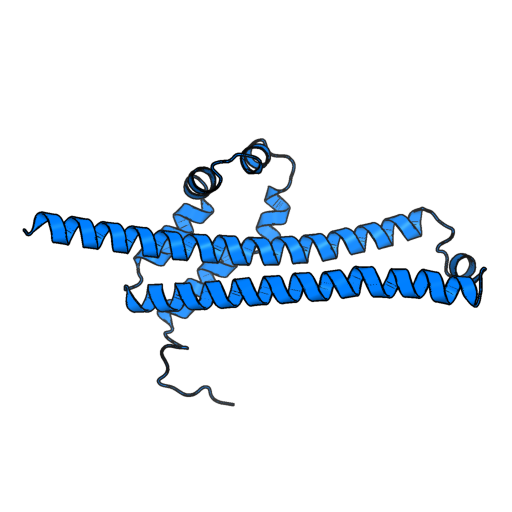14 PRO A C 1
ATOM 913 O O . PRO A 1 114 ? 24.563 -4.444 -31.498 1.00 83.56 114 PRO A O 1
ATOM 916 N N . GLU A 1 115 ? 24.072 -4.062 -33.650 1.00 87.81 115 GLU A N 1
ATOM 917 C CA . GLU A 1 115 ? 24.410 -2.634 -33.618 1.00 87.81 115 GLU A CA 1
ATOM 918 C C . GLU A 1 115 ? 23.215 -1.738 -33.281 1.00 87.81 115 GLU A C 1
ATOM 920 O O . GLU A 1 115 ? 23.398 -0.542 -33.026 1.00 87.81 115 GLU A O 1
ATOM 925 N N . PHE A 1 116 ? 21.996 -2.286 -33.247 1.00 86.44 116 PHE A N 1
ATOM 926 C CA . PHE A 1 116 ? 20.768 -1.521 -33.039 1.00 86.44 116 PHE A CA 1
ATOM 927 C C . PHE A 1 116 ? 20.862 -0.604 -31.816 1.00 86.44 116 PHE A C 1
ATOM 929 O O . PHE A 1 116 ? 20.656 0.606 -31.924 1.00 86.44 116 PHE A O 1
ATOM 936 N N . TRP A 1 117 ? 21.262 -1.156 -30.666 1.00 82.19 117 TRP A N 1
ATOM 937 C CA . TRP A 1 117 ? 21.383 -0.423 -29.402 1.00 82.19 117 TRP A CA 1
ATOM 938 C C . TRP A 1 117 ? 22.401 0.724 -29.473 1.00 82.19 117 TRP A C 1
ATOM 940 O O . TRP A 1 117 ? 22.197 1.774 -28.860 1.00 82.19 117 TRP A O 1
ATOM 950 N N . GLN A 1 118 ? 23.474 0.571 -30.255 1.00 82.69 118 GLN A N 1
ATOM 951 C CA . GLN A 1 118 ? 24.456 1.638 -30.455 1.00 82.69 118 GLN A CA 1
ATOM 952 C C . GLN A 1 118 ? 23.865 2.780 -31.287 1.00 82.69 118 GLN A C 1
ATOM 954 O O . GLN A 1 118 ? 24.018 3.947 -30.920 1.00 82.69 118 GLN A O 1
ATOM 959 N N . ARG A 1 119 ? 23.116 2.449 -32.347 1.00 83.25 119 ARG A N 1
ATOM 960 C CA . ARG A 1 119 ? 22.456 3.424 -33.232 1.00 83.25 119 ARG A CA 1
ATOM 961 C C . ARG A 1 119 ? 21.393 4.246 -32.510 1.00 83.25 119 ARG A C 1
ATOM 963 O O . ARG A 1 119 ? 21.277 5.441 -32.764 1.00 83.25 119 ARG A O 1
ATOM 970 N N . ILE A 1 120 ? 20.661 3.639 -31.575 1.00 80.56 120 ILE A N 1
ATOM 971 C CA . ILE A 1 120 ? 19.639 4.336 -30.777 1.00 80.56 120 ILE A CA 1
ATOM 972 C C . ILE A 1 120 ? 20.192 5.001 -29.503 1.00 80.56 120 ILE A C 1
ATOM 974 O O . ILE A 1 120 ? 19.426 5.495 -28.678 1.00 80.56 120 ILE A O 1
ATOM 978 N N . GLY A 1 121 ? 21.519 5.050 -29.335 1.00 73.75 121 GLY A N 1
ATOM 979 C CA . GLY A 1 121 ? 22.170 5.834 -28.281 1.00 73.75 121 GLY A CA 1
ATOM 980 C C . GLY A 1 121 ? 22.285 5.150 -26.914 1.00 73.75 121 GLY A C 1
ATOM 981 O O . GLY A 1 121 ? 22.651 5.810 -25.939 1.00 73.75 121 GLY A O 1
ATOM 982 N N . PHE A 1 122 ? 22.037 3.839 -26.823 1.00 73.06 122 PHE A N 1
ATOM 983 C CA . PHE A 1 122 ? 22.221 3.049 -25.594 1.00 73.06 122 PHE A CA 1
ATOM 984 C C . PHE A 1 122 ? 23.683 2.658 -25.326 1.00 73.06 122 PHE A C 1
ATOM 986 O O . PHE A 1 122 ? 23.987 2.133 -24.260 1.00 73.06 122 PHE A O 1
ATOM 993 N N . ALA A 1 123 ? 24.606 2.958 -26.247 1.00 68.81 123 ALA A N 1
ATOM 994 C CA . ALA A 1 123 ? 26.047 2.801 -26.019 1.00 68.81 123 ALA A CA 1
ATOM 995 C C . ALA A 1 123 ? 26.601 3.769 -24.955 1.00 68.81 123 ALA A C 1
ATOM 997 O O . ALA A 1 123 ? 27.721 3.599 -24.477 1.00 68.81 123 ALA A O 1
ATOM 998 N N . ARG A 1 124 ? 25.830 4.806 -24.605 1.00 74.56 124 ARG A N 1
ATOM 999 C CA . ARG A 1 124 ? 26.217 5.827 -23.635 1.00 74.56 124 ARG A CA 1
ATOM 1000 C C . ARG A 1 124 ? 25.739 5.440 -22.231 1.00 74.56 124 ARG A C 1
ATOM 1002 O O . ARG A 1 124 ? 24.539 5.199 -22.060 1.00 74.56 124 ARG A O 1
ATOM 1009 N N . PRO A 1 125 ? 26.630 5.397 -21.223 1.00 77.69 125 PRO A N 1
ATOM 1010 C CA . PRO A 1 125 ? 26.255 5.041 -19.856 1.00 77.69 125 PRO A CA 1
ATOM 1011 C C . PRO A 1 125 ? 25.185 5.981 -19.283 1.00 77.69 125 PRO A C 1
ATOM 1013 O O . PRO A 1 125 ? 24.358 5.548 -18.485 1.00 77.69 125 PRO A O 1
ATOM 1016 N N . GLU A 1 126 ? 25.128 7.234 -19.735 1.00 81.19 126 GLU A N 1
ATOM 1017 C CA . GLU A 1 126 ? 24.125 8.214 -19.317 1.00 81.19 126 GLU A CA 1
ATOM 1018 C C . GLU A 1 126 ? 22.704 7.792 -19.722 1.00 81.19 126 GLU A C 1
ATOM 1020 O O . GLU A 1 126 ? 21.782 7.865 -18.909 1.00 81.19 126 GLU A O 1
ATOM 1025 N N . SER A 1 127 ? 22.519 7.291 -20.949 1.00 79.00 127 SER A N 1
ATOM 1026 C CA . SER A 1 127 ? 21.220 6.810 -21.447 1.00 79.00 127 SER A CA 1
ATOM 1027 C C . SER A 1 127 ? 20.707 5.631 -20.615 1.00 79.00 127 SER A C 1
ATOM 1029 O O . SER A 1 127 ? 19.538 5.588 -20.229 1.00 79.00 127 SER A O 1
ATOM 1031 N N . LEU A 1 128 ? 21.605 4.696 -20.282 1.00 79.38 128 LEU A N 1
ATOM 1032 C CA . LEU A 1 128 ? 21.309 3.550 -19.420 1.00 79.38 128 LEU A CA 1
ATOM 1033 C C . LEU A 1 128 ? 20.927 3.991 -18.004 1.00 79.38 128 LEU A C 1
ATOM 1035 O O . LEU A 1 128 ? 19.928 3.515 -17.464 1.00 79.38 128 LEU A O 1
ATOM 1039 N N . MET A 1 129 ? 21.673 4.930 -17.416 1.00 83.62 129 MET A N 1
ATOM 1040 C CA . MET A 1 129 ? 21.371 5.469 -16.087 1.00 83.62 129 MET A CA 1
ATOM 1041 C C . MET A 1 129 ? 19.997 6.140 -16.032 1.00 83.62 129 MET A C 1
ATOM 1043 O O . MET A 1 129 ? 19.262 5.927 -15.069 1.00 83.62 129 MET A O 1
ATOM 1047 N N . VAL A 1 130 ? 19.617 6.910 -17.057 1.00 85.81 130 VAL A N 1
ATOM 1048 C CA . VAL A 1 130 ? 18.298 7.563 -17.121 1.00 85.81 130 VAL A CA 1
ATOM 1049 C C . VAL A 1 130 ? 17.173 6.529 -17.150 1.00 85.81 130 VAL A C 1
ATOM 1051 O O . VAL A 1 130 ? 16.198 6.656 -16.409 1.00 85.81 130 VAL A O 1
ATOM 1054 N N . ILE A 1 131 ? 17.312 5.484 -17.965 1.00 82.81 131 ILE A N 1
ATOM 1055 C CA . ILE A 1 131 ? 16.281 4.450 -18.114 1.00 82.81 131 ILE A CA 1
ATOM 1056 C C . ILE A 1 131 ? 16.158 3.617 -16.844 1.00 82.81 131 ILE A C 1
ATOM 1058 O O . ILE A 1 131 ? 15.046 3.427 -16.351 1.00 82.81 131 ILE A O 1
ATOM 1062 N N . ILE A 1 132 ? 17.285 3.184 -16.273 1.00 83.62 132 ILE A N 1
ATOM 1063 C CA . ILE A 1 132 ? 17.309 2.469 -14.993 1.00 83.62 132 ILE A CA 1
ATOM 1064 C C . ILE A 1 132 ? 16.713 3.350 -13.891 1.00 83.62 132 ILE A C 1
ATOM 1066 O O . ILE A 1 132 ? 15.885 2.882 -13.114 1.00 83.62 132 ILE A O 1
ATOM 1070 N N . GLY A 1 133 ? 17.070 4.635 -13.84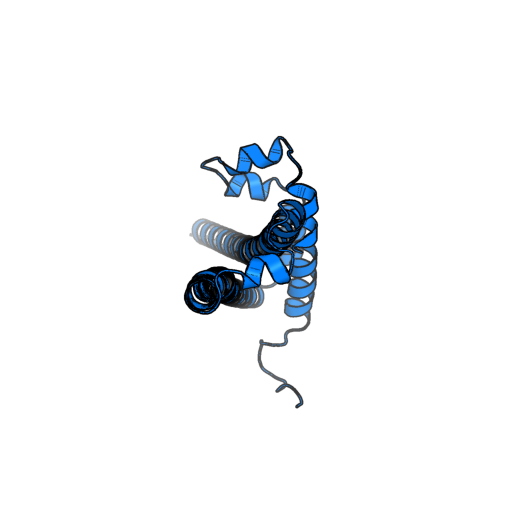6 1.00 86.06 133 GLY A N 1
ATOM 1071 C CA . GLY A 1 133 ? 16.522 5.593 -12.889 1.00 86.06 133 GLY A CA 1
ATOM 1072 C C . GLY A 1 133 ? 15.002 5.726 -12.997 1.00 86.06 133 GLY A C 1
ATOM 1073 O O . GLY A 1 133 ? 14.303 5.640 -11.987 1.00 86.06 133 GLY A O 1
ATOM 1074 N N . LEU A 1 134 ? 14.471 5.863 -14.216 1.00 86.56 134 LEU A N 1
ATOM 1075 C CA . LEU A 1 134 ? 13.028 5.923 -14.460 1.00 86.56 134 LEU A CA 1
ATOM 1076 C C . LEU A 1 134 ? 12.329 4.618 -14.053 1.00 86.56 134 LEU A C 1
ATOM 1078 O O . LEU A 1 134 ? 11.266 4.644 -13.433 1.00 86.56 134 LEU A O 1
ATOM 1082 N N . TRP A 1 135 ? 12.939 3.475 -14.351 1.00 85.19 135 TRP A N 1
ATOM 1083 C CA . TRP A 1 135 ? 12.446 2.161 -13.946 1.00 85.19 135 TRP A CA 1
ATOM 1084 C C . TRP A 1 135 ? 12.382 1.978 -12.436 1.00 85.19 135 TRP A C 1
ATOM 1086 O O . TRP A 1 135 ? 11.366 1.511 -11.911 1.00 85.19 135 TRP A O 1
ATOM 1096 N N . LEU A 1 136 ? 13.451 2.353 -11.735 1.00 84.50 136 LEU A N 1
ATOM 1097 C CA . LEU A 1 136 ? 13.515 2.310 -10.279 1.00 84.50 136 LEU A CA 1
ATOM 1098 C C . LEU A 1 136 ? 12.463 3.234 -9.669 1.00 84.50 136 LEU A C 1
ATOM 1100 O O . LEU A 1 136 ? 11.798 2.845 -8.711 1.00 84.50 136 LEU A O 1
ATOM 1104 N N . LEU A 1 137 ? 12.255 4.417 -10.252 1.00 86.06 137 LEU A N 1
ATOM 1105 C CA . LEU A 1 137 ? 11.221 5.349 -9.814 1.00 86.06 137 LEU A CA 1
ATOM 1106 C C . LEU A 1 137 ? 9.818 4.742 -9.956 1.00 86.06 137 LEU A C 1
ATOM 1108 O O . LEU A 1 137 ? 9.058 4.730 -8.988 1.00 86.06 137 LEU A O 1
ATOM 1112 N N . VAL A 1 138 ? 9.478 4.204 -11.131 1.00 86.50 138 VAL A N 1
ATOM 1113 C CA . VAL A 1 138 ? 8.168 3.576 -11.380 1.00 86.50 138 VAL A CA 1
ATOM 1114 C C . VAL A 1 138 ? 7.953 2.382 -10.447 1.00 86.50 138 VAL A C 1
ATOM 1116 O O . VAL A 1 138 ? 6.913 2.287 -9.793 1.00 86.50 138 VAL A O 1
ATOM 1119 N N . SER A 1 139 ? 8.953 1.509 -10.323 1.00 84.56 139 SER A N 1
ATOM 1120 C CA . SER A 1 139 ? 8.900 0.340 -9.436 1.00 84.56 139 SER A CA 1
ATOM 1121 C C . SER A 1 139 ? 8.744 0.748 -7.972 1.00 84.56 139 SER A C 1
ATOM 1123 O O . SER A 1 139 ? 7.914 0.191 -7.255 1.00 84.56 139 SER A O 1
ATOM 1125 N N . GLY A 1 140 ? 9.485 1.770 -7.536 1.00 84.88 140 GLY A N 1
ATOM 1126 C CA . GLY A 1 140 ? 9.413 2.321 -6.187 1.00 84.88 140 GLY A CA 1
ATOM 1127 C C . GLY A 1 140 ? 8.044 2.919 -5.869 1.00 84.88 140 GLY A C 1
ATOM 1128 O O . GLY A 1 140 ? 7.516 2.683 -4.784 1.00 84.88 140 GLY A O 1
ATOM 1129 N N . ILE A 1 141 ? 7.424 3.628 -6.819 1.00 86.94 141 ILE A N 1
ATOM 1130 C CA . ILE A 1 141 ? 6.062 4.164 -6.666 1.00 86.94 141 ILE A CA 1
ATOM 1131 C C . ILE A 1 141 ? 5.043 3.029 -6.523 1.00 86.94 141 ILE A C 1
ATOM 1133 O O . ILE A 1 141 ? 4.194 3.084 -5.632 1.00 86.94 141 ILE A O 1
ATOM 1137 N N . LEU A 1 142 ? 5.125 1.993 -7.363 1.00 85.81 142 LEU A N 1
ATOM 1138 C CA . LEU A 1 142 ? 4.203 0.855 -7.301 1.00 85.81 142 LEU A CA 1
ATOM 1139 C C . LEU A 1 142 ? 4.369 0.059 -6.000 1.00 85.81 142 LEU A C 1
ATOM 1141 O O . LEU A 1 142 ? 3.374 -0.287 -5.363 1.00 85.81 142 LEU A O 1
ATOM 1145 N N . MET A 1 143 ? 5.612 -0.168 -5.570 1.00 86.62 143 MET A N 1
ATOM 1146 C CA . MET A 1 143 ? 5.920 -0.800 -4.288 1.00 86.62 143 MET A CA 1
ATOM 1147 C C . MET A 1 143 ? 5.371 0.029 -3.122 1.00 86.62 143 MET A C 1
ATOM 1149 O O . MET A 1 143 ? 4.707 -0.506 -2.237 1.00 86.62 143 MET A O 1
ATOM 1153 N N . ALA A 1 144 ? 5.585 1.346 -3.132 1.00 87.12 144 ALA A N 1
ATOM 1154 C CA . ALA A 1 144 ? 5.075 2.244 -2.103 1.00 87.12 144 ALA A CA 1
ATOM 1155 C C . ALA A 1 144 ? 3.536 2.291 -2.078 1.00 87.12 144 ALA A C 1
ATOM 1157 O O . ALA A 1 144 ? 2.946 2.399 -1.002 1.00 87.12 144 ALA A O 1
ATOM 1158 N N . ALA A 1 145 ? 2.872 2.174 -3.232 1.00 87.69 145 ALA A N 1
ATOM 1159 C CA . ALA A 1 145 ? 1.418 2.051 -3.321 1.00 87.69 145 ALA A CA 1
ATOM 1160 C C . ALA A 1 145 ? 0.909 0.743 -2.704 1.00 87.69 145 ALA A C 1
ATOM 1162 O O . ALA A 1 145 ? -0.003 0.777 -1.873 1.00 87.69 145 ALA A O 1
ATOM 1163 N N . ALA A 1 146 ? 1.522 -0.391 -3.056 1.00 89.62 146 ALA A N 1
ATOM 1164 C CA . ALA A 1 146 ? 1.193 -1.691 -2.475 1.00 89.62 146 ALA A CA 1
ATOM 1165 C C . ALA A 1 146 ? 1.408 -1.684 -0.954 1.00 89.62 146 ALA A C 1
ATOM 1167 O O . ALA A 1 146 ? 0.502 -2.048 -0.203 1.00 89.62 146 ALA A O 1
ATOM 1168 N N . TRP A 1 147 ? 2.538 -1.148 -0.491 1.00 89.00 147 TRP A N 1
ATOM 1169 C CA . TRP A 1 147 ? 2.819 -0.973 0.930 1.00 89.00 147 TRP A CA 1
ATOM 1170 C C . TRP A 1 147 ? 1.741 -0.131 1.617 1.00 89.00 147 TRP A C 1
ATOM 1172 O O . TRP A 1 147 ? 1.091 -0.602 2.547 1.00 89.00 147 TRP A O 1
ATOM 1182 N N . ARG A 1 148 ? 1.471 1.089 1.140 1.00 89.88 148 ARG A N 1
ATOM 1183 C CA . ARG A 1 148 ? 0.482 1.979 1.771 1.00 89.88 148 ARG A CA 1
ATOM 1184 C C . ARG A 1 148 ? -0.923 1.397 1.807 1.00 89.88 148 ARG A C 1
ATOM 1186 O O . ARG A 1 148 ? -1.650 1.630 2.771 1.00 89.88 148 ARG A O 1
ATOM 1193 N N . SER A 1 149 ? -1.299 0.632 0.786 1.00 91.88 149 SER A N 1
ATOM 1194 C CA . SER A 1 149 ? -2.579 -0.074 0.776 1.00 91.88 149 SER A CA 1
ATOM 1195 C C . SER A 1 149 ? -2.674 -1.111 1.902 1.00 91.88 149 SER A C 1
ATOM 1197 O O . SER A 1 149 ? -3.740 -1.267 2.495 1.00 91.88 149 SER A O 1
ATOM 1199 N N . ARG A 1 150 ? -1.552 -1.761 2.236 1.00 91.50 150 ARG A N 1
ATOM 1200 C CA . ARG A 1 150 ? -1.455 -2.754 3.304 1.00 91.50 150 ARG A CA 1
ATOM 1201 C C . ARG A 1 150 ? -1.403 -2.118 4.689 1.00 91.50 150 ARG A C 1
ATOM 1203 O O . ARG A 1 150 ? -2.189 -2.523 5.533 1.00 91.50 150 ARG A O 1
ATOM 1210 N N . ASP A 1 151 ? -0.611 -1.058 4.877 1.00 90.69 151 ASP A N 1
ATOM 1211 C CA . ASP A 1 151 ? -0.601 -0.2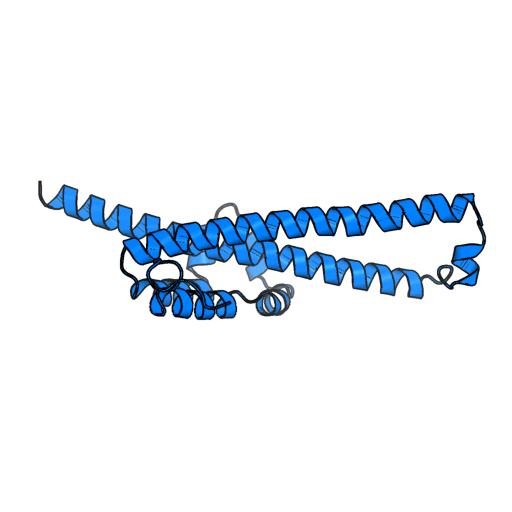61 6.119 1.00 90.69 151 ASP A CA 1
ATOM 1212 C C . ASP A 1 151 ? -2.022 0.164 6.522 1.00 90.69 151 ASP A C 1
ATOM 1214 O O . ASP A 1 151 ? -2.400 0.124 7.692 1.00 90.69 151 ASP A O 1
ATOM 1218 N N . LEU A 1 152 ? -2.815 0.600 5.538 1.00 92.75 152 LEU A N 1
ATOM 1219 C CA . LEU A 1 152 ? -4.183 1.044 5.765 1.00 92.75 152 LEU A CA 1
ATOM 1220 C C . LEU A 1 152 ? -5.110 -0.114 6.161 1.00 92.75 152 LEU A C 1
ATOM 1222 O O . LEU A 1 152 ? -5.949 0.057 7.044 1.00 92.75 152 LEU A O 1
ATOM 1226 N N . ALA A 1 153 ? -4.956 -1.282 5.536 1.00 94.69 153 ALA A N 1
ATOM 1227 C CA . ALA A 1 153 ? -5.710 -2.475 5.910 1.00 94.69 153 ALA A CA 1
ATOM 1228 C C . ALA A 1 153 ? -5.350 -2.950 7.327 1.00 94.69 153 ALA A C 1
ATOM 1230 O O . ALA A 1 153 ? -6.241 -3.238 8.126 1.00 94.69 153 ALA A O 1
ATOM 1231 N N . ASP A 1 154 ? -4.060 -2.946 7.667 1.00 93.31 154 ASP A N 1
ATOM 1232 C CA . ASP A 1 154 ? -3.561 -3.344 8.984 1.00 93.31 154 ASP A CA 1
ATOM 1233 C C . ASP A 1 154 ? -4.068 -2.403 10.088 1.00 93.31 154 ASP A C 1
ATOM 1235 O O . ASP A 1 154 ? -4.471 -2.857 11.160 1.00 93.31 154 ASP A O 1
ATOM 1239 N N . LEU A 1 155 ? -4.124 -1.094 9.819 1.00 94.31 155 LEU A N 1
ATOM 1240 C CA . LEU A 1 155 ? -4.707 -0.100 10.724 1.00 94.31 155 LEU A CA 1
ATOM 1241 C C . LEU A 1 155 ? -6.170 -0.421 11.059 1.00 94.31 155 LEU A C 1
ATOM 1243 O O . LEU A 1 155 ? -6.568 -0.378 12.226 1.00 94.31 155 LEU A O 1
ATOM 1247 N N . ILE A 1 156 ? -6.980 -0.698 10.037 1.00 94.69 156 ILE A N 1
ATOM 1248 C CA . ILE A 1 156 ? -8.413 -0.944 10.219 1.00 94.69 156 ILE A CA 1
ATOM 1249 C C . ILE A 1 156 ? -8.630 -2.286 10.928 1.00 94.69 156 ILE A C 1
ATOM 1251 O O . ILE A 1 156 ? -9.428 -2.361 11.864 1.00 94.69 156 ILE A O 1
ATOM 1255 N N . ALA A 1 157 ? -7.869 -3.318 10.554 1.00 94.19 157 ALA A N 1
ATOM 1256 C CA . ALA A 1 157 ? -7.889 -4.616 11.223 1.00 94.19 157 ALA A CA 1
ATOM 1257 C C . ALA A 1 157 ? -7.501 -4.505 12.708 1.00 94.19 157 ALA A C 1
ATOM 1259 O O . ALA A 1 157 ? -8.135 -5.121 13.568 1.00 94.19 157 ALA A O 1
ATOM 1260 N N 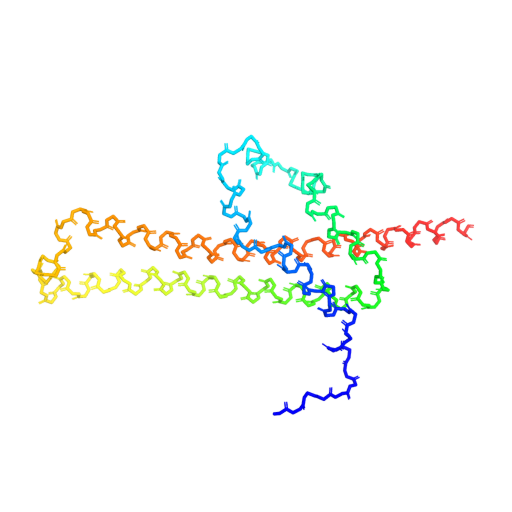. LEU A 1 158 ? -6.504 -3.674 13.033 1.00 93.50 158 LEU A N 1
ATOM 1261 C CA . LEU A 1 158 ? -6.116 -3.400 14.413 1.00 93.50 158 LEU A CA 1
ATOM 1262 C C . LEU A 1 158 ? -7.263 -2.759 15.199 1.00 93.50 158 LEU A C 1
ATOM 1264 O O . LEU A 1 158 ? -7.549 -3.181 16.319 1.00 93.50 158 LEU A O 1
ATOM 1268 N N . GLU A 1 159 ? -7.931 -1.749 14.639 1.00 94.06 159 GLU A N 1
ATOM 1269 C CA . GLU A 1 159 ? -9.048 -1.098 15.326 1.00 94.06 159 GLU A CA 1
ATOM 1270 C C . GLU A 1 159 ? -10.222 -2.063 15.535 1.00 94.06 159 GLU A C 1
ATOM 1272 O O . GLU A 1 159 ? -10.780 -2.125 16.633 1.00 94.06 159 GLU A O 1
ATOM 1277 N N . GLN A 1 160 ? -10.528 -2.903 14.543 1.00 93.38 160 GLN A N 1
ATOM 1278 C CA . GLN A 1 160 ? -11.527 -3.964 14.675 1.00 93.38 160 GLN A CA 1
ATOM 1279 C C . GLN A 1 160 ? -11.171 -4.932 15.819 1.00 93.38 160 GLN A C 1
ATOM 1281 O O . GLN A 1 160 ? -12.013 -5.247 16.664 1.00 93.38 160 GLN A O 1
ATOM 1286 N N . ALA A 1 161 ? -9.909 -5.364 15.905 1.00 92.12 161 ALA A N 1
ATOM 1287 C CA . ALA A 1 161 ? -9.429 -6.230 16.981 1.00 92.12 161 ALA A CA 1
ATOM 1288 C C . ALA A 1 161 ? -9.516 -5.553 18.361 1.00 92.12 161 ALA A C 1
ATOM 1290 O O . ALA A 1 161 ? -9.921 -6.184 19.341 1.00 92.12 161 ALA A O 1
ATOM 1291 N N . ARG A 1 162 ? -9.201 -4.254 18.454 1.00 92.12 162 ARG A N 1
ATOM 1292 C CA . ARG A 1 162 ? -9.310 -3.478 19.702 1.00 92.12 162 ARG A CA 1
ATOM 1293 C C . ARG A 1 162 ? -10.750 -3.379 20.194 1.00 92.12 162 ARG A C 1
ATOM 1295 O O . ARG A 1 162 ? -10.979 -3.487 21.401 1.00 92.12 162 ARG A O 1
ATOM 1302 N N . ARG A 1 163 ? -11.714 -3.192 19.288 1.00 93.19 163 ARG A N 1
ATOM 1303 C CA . ARG A 1 163 ? -13.141 -3.156 19.638 1.00 93.19 163 ARG A CA 1
ATOM 1304 C C . ARG A 1 163 ? -13.646 -4.511 20.111 1.00 93.19 163 ARG A C 1
ATOM 1306 O O . ARG A 1 163 ? -14.264 -4.567 21.170 1.00 93.19 163 ARG A O 1
ATOM 1313 N N . LYS A 1 164 ? -13.283 -5.593 19.413 1.00 91.88 164 LYS A N 1
ATOM 1314 C CA . LYS A 1 164 ? -13.588 -6.971 19.837 1.00 91.88 164 LYS A CA 1
ATOM 1315 C C . LYS A 1 164 ? -13.023 -7.280 21.226 1.00 91.88 164 LYS A C 1
ATOM 1317 O O . LYS A 1 164 ? -13.734 -7.779 22.085 1.00 91.88 164 LYS A O 1
ATOM 1322 N N . LEU A 1 165 ? -11.772 -6.903 21.499 1.00 92.44 165 LEU A N 1
ATOM 1323 C CA . LEU A 1 165 ? -11.186 -7.079 22.831 1.00 92.44 165 LEU A CA 1
ATOM 1324 C C . LEU A 1 165 ? -11.944 -6.286 23.909 1.00 92.44 165 LEU A C 1
ATOM 1326 O O . LEU A 1 165 ? -12.128 -6.773 25.024 1.00 92.44 165 LEU A O 1
ATOM 1330 N N . ARG A 1 166 ? -12.376 -5.057 23.598 1.00 92.88 166 ARG A N 1
ATOM 1331 C CA . ARG A 1 166 ? -13.142 -4.218 24.530 1.00 92.88 166 ARG A CA 1
ATOM 1332 C C . ARG A 1 166 ? -14.514 -4.820 24.831 1.00 92.88 166 ARG A C 1
ATOM 1334 O O . ARG A 1 166 ? -14.885 -4.866 26.000 1.00 92.88 166 ARG A O 1
ATOM 1341 N N . SER A 1 167 ? -15.237 -5.293 23.815 1.00 90.19 167 SER A N 1
ATOM 1342 C CA . SER A 1 167 ? -16.545 -5.928 24.006 1.00 90.19 167 SER A CA 1
ATOM 1343 C C . SER A 1 167 ? -16.433 -7.230 24.802 1.00 90.19 167 SER A C 1
ATOM 1345 O O . SER A 1 167 ? -17.209 -7.432 25.732 1.00 90.19 167 SER A O 1
ATOM 1347 N N . SER A 1 168 ? -15.416 -8.059 24.540 1.00 91.38 168 SER A N 1
ATOM 1348 C CA . SER A 1 168 ? -15.160 -9.276 25.322 1.00 91.38 168 SER A CA 1
ATOM 1349 C C . SER A 1 168 ? -14.869 -8.984 26.797 1.00 91.38 168 SER A C 1
ATOM 1351 O O . SER A 1 168 ? -15.408 -9.664 27.664 1.00 91.38 168 SER A O 1
ATOM 1353 N N . LYS A 1 169 ? -14.072 -7.947 27.099 1.00 91.81 169 LYS A N 1
ATOM 1354 C CA . LYS A 1 169 ? -13.793 -7.539 28.489 1.00 91.81 169 LYS A CA 1
ATOM 1355 C C . LYS A 1 169 ? -15.042 -7.061 29.231 1.00 91.81 169 LYS A C 1
ATOM 1357 O O . LYS A 1 169 ? -15.199 -7.355 30.412 1.00 91.81 169 LYS A O 1
ATOM 1362 N N . LEU A 1 170 ? -15.919 -6.326 28.548 1.00 89.06 170 LEU A N 1
ATOM 1363 C CA . LEU A 1 170 ? -17.192 -5.873 29.114 1.00 89.06 170 LEU A CA 1
ATOM 1364 C C . LEU A 1 170 ? -18.121 -7.060 29.404 1.00 89.06 170 LEU A C 1
ATOM 1366 O O . LEU A 1 170 ? -18.706 -7.126 30.482 1.00 89.06 170 LEU A O 1
ATOM 1370 N N . ALA A 1 171 ? -18.194 -8.030 28.488 1.00 87.25 171 ALA A N 1
ATOM 1371 C CA . ALA A 1 171 ? -18.986 -9.243 28.679 1.00 87.25 171 ALA A CA 1
ATOM 1372 C C . ALA A 1 171 ? -18.508 -10.065 29.888 1.00 87.25 171 ALA A C 1
ATOM 1374 O O . ALA A 1 171 ? -19.329 -10.490 30.694 1.00 87.25 171 ALA A O 1
ATOM 1375 N N . SER A 1 172 ? -17.190 -10.221 30.069 1.00 84.94 172 SER A N 1
ATOM 1376 C CA . SER A 1 172 ? -16.625 -10.922 31.232 1.00 84.94 172 SER A CA 1
ATOM 1377 C C . SER A 1 172 ? -16.792 -10.180 32.561 1.00 84.94 172 SER A C 1
ATOM 1379 O O . SER A 1 172 ? -16.687 -10.803 33.604 1.00 84.94 172 SER A O 1
ATOM 1381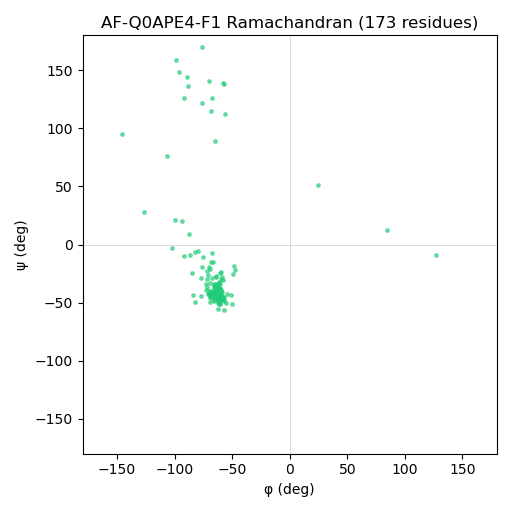 N N . ALA A 1 173 ? -17.011 -8.862 32.543 1.00 80.31 173 ALA A N 1
ATOM 1382 C CA . ALA A 1 173 ? -17.208 -8.062 33.756 1.00 80.31 173 ALA A CA 1
ATOM 1383 C C . ALA A 1 173 ? -18.673 -8.030 34.233 1.00 80.31 173 ALA A C 1
ATOM 1385 O O . ALA A 1 173 ? -18.952 -7.490 35.298 1.00 80.31 173 ALA A O 1
ATOM 1386 N N . THR A 1 174 ? -19.600 -8.554 33.424 1.00 72.38 174 THR A N 1
ATOM 1387 C CA . THR A 1 174 ? -21.044 -8.590 33.721 1.00 72.38 174 THR A CA 1
ATOM 1388 C C . THR A 1 174 ? -21.503 -9.984 34.188 1.00 72.38 174 THR A C 1
ATOM 1390 O O . THR A 1 174 ? -22.676 -10.163 34.505 1.00 72.38 174 THR A O 1
ATOM 1393 N N . GLN A 1 175 ? -20.594 -10.967 34.211 1.00 56.56 175 GLN A N 1
ATOM 1394 C CA . GLN A 1 175 ? -20.782 -12.300 34.800 1.00 56.56 175 GLN A CA 1
ATOM 1395 C C . GLN A 1 175 ? -20.247 -12.318 36.230 1.00 56.56 175 GLN A C 1
ATOM 1397 O O . GLN A 1 175 ? -20.871 -13.010 37.062 1.00 56.56 175 GLN A O 1
#

Organism: Maricaulis maris (strain MCS10) (NCBI:txid394221)

Foldseek 3Di:
DDDDPDDPVCPVLLVVLVVVLCVLLDLVVVVVVVPPDPLVVCVPDPPPPVSLCVDPSLVVNLVSCVPDDLVSLVVSLVVLVVQLVVLVVCLVVVLCCLPVVVVVVVVVCCVVPVCPCVVVPVVDVVVVCVVVVVSCVVNSSSVSSSVSSVSSSVSSVVSSVVVVVVVVVVVVVVD

Sequence (175 aa):
MSEPRGYIANDPVVMDVWKRLTKLFAVWRLIVIASFTRRVLYQFTNDQMSTLMRSGHWKIALGLLGGLNDPQLDFLAEWSRLNAARSERIFRTTTLILVSIPVAAVFGVSEMDPEFWQRIGFARPESLMVIIGLWLLVSGILMAAAWRSRDLADLIALEQARRKLRSSKLASATQ

pLDDT: mean 82.83, std 12.96, range [41.97, 95.38]

Secondary structure (DSSP, 8-state):
----TTSGGG-HHHHHHHHHHHHHT-HHHHHHHTSS-HHHHGGGSS-HHHHHHHSHHHHHHHHHHTTS-HHHHHHHHHHHHHHHHHHHHHHHHHHHHHHHHHHHHHHHHHHH-TTHHHHTTTTSHHHHHHHHHHHHHHHHHHHHHHHHHHHHHHHHHHHHHHHHHHHHHHHHT--